Protein AF-A0A7J8L6Q5-F1 (afdb_monomer_lite)

Organism: NCBI:txid34289

Radius of gyration: 18.64 Å; chains: 1; bounding box: 46×45×39 Å

Structure (mmCIF, N/CA/C/O backbone):
data_AF-A0A7J8L6Q5-F1
#
_entry.id   AF-A0A7J8L6Q5-F1
#
loop_
_atom_site.group_PDB
_atom_site.id
_atom_site.type_symbol
_atom_site.label_atom_id
_atom_site.label_alt_id
_atom_site.label_comp_id
_atom_site.label_asym_id
_atom_site.label_entity_id
_atom_site.label_seq_id
_atom_site.pdbx_PDB_ins_code
_atom_site.Cartn_x
_atom_site.Cartn_y
_atom_site.Cartn_z
_atom_site.occupancy
_atom_site.B_iso_or_equiv
_atom_site.auth_seq_id
_atom_site.auth_comp_id
_atom_site.auth_asym_id
_atom_site.auth_atom_id
_atom_site.pdbx_PDB_model_num
ATOM 1 N N . VAL A 1 1 ? 23.810 24.361 9.329 1.00 61.94 1 VAL A N 1
ATOM 2 C CA . VAL A 1 1 ? 23.221 24.031 8.005 1.00 61.94 1 VAL A CA 1
ATOM 3 C C . VAL A 1 1 ? 22.672 22.603 7.959 1.00 61.94 1 VAL A C 1
ATOM 5 O O . VAL A 1 1 ? 21.493 22.445 7.685 1.00 61.94 1 VAL A O 1
ATOM 8 N N . VAL A 1 2 ? 23.452 21.575 8.317 1.00 71.19 2 VAL A N 1
ATOM 9 C CA . VAL A 1 2 ? 23.027 20.155 8.248 1.00 71.19 2 VAL A CA 1
ATOM 10 C C . VAL A 1 2 ? 21.833 19.806 9.160 1.00 71.19 2 VAL A C 1
ATOM 12 O O . VAL A 1 2 ? 20.909 19.128 8.726 1.00 71.19 2 VAL A O 1
ATOM 15 N N . LEU A 1 3 ? 21.796 20.329 10.391 1.00 69.06 3 LEU A N 1
ATOM 16 C CA . LEU A 1 3 ? 20.717 20.059 11.359 1.00 69.06 3 LEU A CA 1
ATOM 17 C C . LEU A 1 3 ? 19.353 20.630 10.938 1.00 69.06 3 LEU A C 1
ATOM 19 O O . LEU A 1 3 ? 18.325 19.987 11.127 1.00 69.06 3 LEU A O 1
ATOM 23 N N . ALA A 1 4 ? 19.344 21.818 10.329 1.00 70.38 4 ALA A N 1
ATOM 24 C CA . ALA A 1 4 ? 18.115 22.443 9.840 1.00 70.38 4 ALA A CA 1
ATOM 25 C C . ALA A 1 4 ? 17.538 21.674 8.643 1.00 70.38 4 ALA A C 1
ATOM 27 O O . ALA A 1 4 ? 16.329 21.467 8.568 1.00 70.38 4 ALA A O 1
ATOM 28 N N . ALA A 1 5 ? 18.409 21.188 7.750 1.00 72.06 5 ALA A N 1
ATOM 29 C CA . ALA A 1 5 ? 18.010 20.334 6.638 1.00 72.06 5 ALA A CA 1
ATOM 30 C C . ALA A 1 5 ? 17.471 18.979 7.125 1.00 72.06 5 ALA A C 1
ATOM 32 O O . ALA A 1 5 ? 16.465 18.515 6.603 1.00 72.06 5 ALA A O 1
ATOM 33 N N . GLN A 1 6 ? 18.074 18.374 8.155 1.00 73.69 6 GLN A N 1
ATOM 34 C CA . GLN A 1 6 ? 17.578 17.123 8.745 1.00 73.69 6 GLN A CA 1
ATOM 35 C C . GLN A 1 6 ? 16.196 17.272 9.378 1.00 73.69 6 GLN A C 1
ATOM 37 O O . GLN A 1 6 ? 15.326 16.447 9.119 1.00 73.69 6 GLN A O 1
ATOM 42 N N . LEU A 1 7 ? 15.962 18.343 10.139 1.00 73.75 7 LEU A N 1
ATOM 43 C CA . LEU A 1 7 ? 14.642 18.635 10.700 1.00 73.75 7 LEU A CA 1
ATOM 44 C C . LEU A 1 7 ? 13.600 18.861 9.602 1.00 73.75 7 LEU A C 1
ATOM 46 O O . LEU A 1 7 ? 12.526 18.276 9.671 1.00 73.75 7 LEU A O 1
ATOM 50 N N . PHE A 1 8 ? 13.911 19.630 8.556 1.00 76.31 8 PHE A N 1
ATOM 51 C CA . PHE A 1 8 ? 12.971 19.850 7.450 1.00 76.31 8 PHE A CA 1
ATOM 52 C C . PHE A 1 8 ? 12.681 18.575 6.650 1.00 76.31 8 PHE A C 1
ATOM 54 O O . PHE A 1 8 ? 11.522 18.302 6.342 1.00 76.31 8 PHE A O 1
ATOM 61 N N . CYS A 1 9 ? 13.706 17.772 6.353 1.00 75.25 9 CYS A N 1
ATOM 62 C CA . CYS A 1 9 ? 13.544 16.526 5.605 1.00 75.25 9 CYS A CA 1
ATOM 63 C C . CYS A 1 9 ? 12.746 15.491 6.417 1.00 75.25 9 CYS A C 1
ATOM 65 O O . CYS A 1 9 ? 11.840 14.854 5.886 1.00 75.25 9 CYS A O 1
ATOM 67 N N . TRP A 1 10 ? 13.003 15.391 7.727 1.00 74.69 10 TRP A N 1
ATOM 68 C CA . TRP A 1 10 ? 12.265 14.502 8.626 1.00 74.69 10 TRP A CA 1
ATOM 69 C C . TRP A 1 10 ? 10.815 14.956 8.842 1.00 74.69 10 TRP A C 1
ATOM 71 O O . TRP A 1 10 ? 9.898 14.140 8.790 1.00 74.69 10 TRP A O 1
ATOM 81 N N . THR A 1 11 ? 10.583 16.265 8.995 1.00 73.00 11 THR A N 1
ATOM 82 C CA . THR A 1 11 ? 9.228 16.827 9.133 1.00 73.00 11 THR A CA 1
ATOM 83 C C . THR A 1 11 ? 8.431 16.647 7.839 1.00 73.00 11 THR A C 1
ATOM 85 O O . THR A 1 11 ? 7.257 16.292 7.883 1.00 73.00 11 THR A O 1
ATOM 88 N N . GLY A 1 12 ? 9.075 16.801 6.677 1.00 71.06 12 GLY A N 1
ATOM 89 C CA . GLY A 1 12 ? 8.484 16.495 5.374 1.00 71.06 12 GLY A CA 1
ATOM 90 C C . GLY A 1 12 ? 8.158 15.009 5.199 1.00 71.06 12 GLY A C 1
ATOM 91 O O . GLY A 1 12 ? 7.084 14.686 4.697 1.00 71.06 12 GLY A O 1
ATOM 92 N N . GLN A 1 13 ? 9.016 14.102 5.681 1.00 64.50 13 GLN A N 1
ATOM 93 C CA . GLN A 1 13 ? 8.728 12.662 5.716 1.00 64.50 13 GLN A CA 1
ATOM 94 C C . GLN A 1 13 ? 7.519 12.344 6.600 1.00 64.50 13 GLN A C 1
ATOM 96 O O . GLN A 1 13 ? 6.651 11.579 6.187 1.00 64.50 13 GLN A O 1
ATOM 101 N N . PHE A 1 14 ? 7.425 12.958 7.782 1.00 65.56 14 PHE A N 1
ATOM 102 C CA . PHE A 1 14 ? 6.330 12.725 8.726 1.00 65.56 14 PHE A CA 1
ATOM 103 C C . PHE A 1 14 ? 4.998 13.310 8.239 1.00 65.56 14 PHE A C 1
ATOM 105 O O . PHE A 1 14 ? 3.956 12.674 8.373 1.00 65.56 14 PHE A O 1
ATOM 112 N N . ILE A 1 15 ? 5.028 14.503 7.636 1.00 68.94 15 ILE A N 1
ATOM 113 C CA . ILE A 1 15 ? 3.848 15.147 7.045 1.00 68.94 15 ILE A CA 1
ATOM 114 C C . ILE A 1 15 ? 3.412 14.397 5.785 1.00 68.94 15 ILE A C 1
ATOM 116 O O . ILE A 1 15 ? 2.222 14.157 5.611 1.00 68.94 15 ILE A O 1
ATOM 120 N N . GLY A 1 16 ? 4.355 13.973 4.941 1.00 62.72 16 GLY A N 1
ATOM 121 C CA . GLY A 1 16 ? 4.075 13.158 3.761 1.00 62.72 16 GLY A CA 1
ATOM 122 C C . GLY A 1 16 ? 3.399 11.836 4.123 1.00 62.72 16 GLY A C 1
ATOM 123 O O . GLY A 1 16 ? 2.356 11.523 3.561 1.00 62.72 16 GLY A O 1
ATOM 124 N N . HIS A 1 17 ? 3.917 11.106 5.115 1.00 60.06 17 HIS A N 1
ATOM 125 C CA . HIS A 1 17 ? 3.295 9.864 5.590 1.00 60.06 17 HIS A CA 1
ATOM 126 C C . HIS A 1 17 ? 1.954 10.116 6.300 1.00 60.06 17 HIS A C 1
ATOM 128 O O . HIS A 1 17 ? 0.949 9.479 5.996 1.00 60.06 17 HIS A O 1
ATOM 134 N N . GLY A 1 18 ? 1.907 11.088 7.216 1.00 55.81 18 GLY A N 1
ATOM 135 C CA . GLY A 1 18 ? 0.737 11.344 8.059 1.00 55.81 18 GLY A CA 1
ATOM 136 C C . GLY A 1 18 ? -0.453 11.975 7.329 1.00 55.81 18 GLY A C 1
ATOM 137 O O . GLY A 1 18 ? -1.600 11.740 7.706 1.00 55.81 18 GLY A O 1
ATOM 138 N N . VAL A 1 19 ? -0.215 12.766 6.277 1.00 61.50 19 VAL A N 1
ATOM 139 C CA . VAL A 1 19 ? -1.286 13.395 5.483 1.00 61.50 19 VAL A CA 1
ATOM 140 C C . VAL A 1 19 ? -1.845 12.437 4.431 1.00 61.50 19 VAL A C 1
ATOM 142 O O . VAL A 1 19 ? -3.047 12.486 4.158 1.00 61.50 19 VAL A O 1
ATOM 145 N N . PHE A 1 20 ? -1.020 11.542 3.877 1.00 54.62 20 PHE A N 1
ATOM 146 C CA . PHE A 1 20 ? -1.475 10.552 2.894 1.00 54.62 20 PHE A CA 1
ATOM 147 C C . PHE A 1 20 ? -2.183 9.347 3.539 1.00 54.62 20 PHE A C 1
ATOM 149 O O . PHE A 1 20 ? -3.021 8.714 2.898 1.00 54.62 20 PHE A O 1
ATOM 156 N N . GLU A 1 21 ? -1.957 9.083 4.830 1.00 48.16 21 GLU A N 1
ATOM 157 C CA . GLU A 1 21 ? -2.604 7.996 5.575 1.00 48.16 21 GLU A CA 1
ATOM 158 C C . GLU A 1 21 ? -3.684 8.497 6.548 1.00 48.16 21 GLU A C 1
ATOM 160 O O . GLU A 1 21 ? -3.670 8.243 7.750 1.00 48.16 21 GLU A O 1
ATOM 165 N N . LYS A 1 22 ? -4.731 9.144 6.026 1.00 57.97 22 LYS A N 1
ATOM 166 C CA . LYS A 1 22 ? -5.973 9.422 6.783 1.00 57.97 22 LYS A CA 1
ATOM 167 C C . LYS A 1 22 ? -6.853 8.172 7.027 1.00 57.97 22 LYS A C 1
ATOM 169 O O . LYS A 1 22 ? -8.078 8.276 7.126 1.00 57.97 22 LYS A O 1
ATOM 174 N N . ARG A 1 23 ? -6.268 6.973 7.144 1.00 54.47 23 ARG A N 1
ATOM 175 C CA . ARG A 1 23 ? -6.958 5.760 7.621 1.00 54.47 23 ARG A CA 1
ATOM 176 C C . ARG A 1 23 ? -6.105 5.024 8.646 1.00 54.47 23 ARG A C 1
ATOM 178 O O . ARG A 1 23 ? -5.103 4.402 8.333 1.00 54.47 23 ARG A O 1
ATOM 185 N N . ALA A 1 24 ? -6.599 5.090 9.871 1.00 53.41 24 ALA A N 1
ATOM 186 C CA . ALA A 1 24 ? -6.099 4.407 11.045 1.00 53.41 24 ALA A CA 1
ATOM 187 C C . ALA A 1 24 ? -6.274 2.864 10.957 1.00 53.41 24 ALA A C 1
ATOM 189 O O . ALA A 1 24 ? -6.793 2.328 9.974 1.00 53.41 24 ALA A O 1
ATOM 190 N 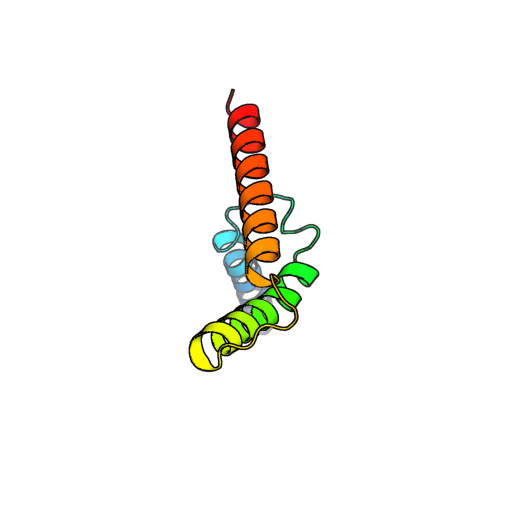N . PRO A 1 25 ? -5.893 2.149 12.019 1.00 48.31 25 PRO A N 1
ATOM 191 C CA . PRO A 1 25 ? -4.859 1.129 12.107 1.00 48.31 25 PRO A CA 1
ATOM 192 C C . PRO A 1 25 ? -5.413 -0.254 11.722 1.00 48.31 25 PRO A C 1
ATOM 194 O O . PRO A 1 25 ? -6.408 -0.713 12.277 1.00 48.31 25 PRO A O 1
ATOM 197 N N . ALA A 1 26 ? -4.789 -0.855 10.712 1.00 48.78 26 ALA A N 1
ATOM 198 C CA . ALA A 1 26 ? -4.934 -2.235 10.217 1.00 48.78 26 ALA A CA 1
ATOM 199 C C . ALA A 1 26 ? -4.064 -2.380 8.953 1.00 48.78 26 ALA A C 1
ATOM 201 O O . ALA A 1 26 ? -3.409 -3.394 8.744 1.00 48.78 26 ALA A O 1
ATOM 202 N N . LEU A 1 27 ? -3.995 -1.303 8.155 1.00 46.38 27 LEU A N 1
ATOM 203 C CA . LEU A 1 27 ? -3.018 -1.139 7.077 1.00 46.38 27 LEU A CA 1
ATOM 204 C C . LEU A 1 27 ? -1.604 -0.947 7.627 1.00 46.38 27 LEU A C 1
ATOM 206 O O . LEU A 1 27 ? -0.690 -1.526 7.070 1.00 46.38 27 LEU A O 1
ATOM 210 N N . LEU A 1 28 ? -1.423 -0.226 8.742 1.00 48.56 28 LEU A N 1
ATOM 211 C CA . LEU A 1 28 ? -0.101 -0.021 9.350 1.00 48.56 28 LEU A CA 1
ATOM 212 C C . LEU A 1 28 ? 0.493 -1.260 10.046 1.00 48.56 28 LEU A C 1
ATOM 214 O O . LEU A 1 28 ? 1.711 -1.356 10.139 1.00 48.56 28 LEU A O 1
ATOM 218 N N . ASP A 1 29 ? -0.327 -2.235 10.451 1.00 55.16 29 ASP A N 1
ATOM 219 C CA . ASP A 1 29 ? 0.156 -3.528 10.972 1.00 55.16 29 ASP A CA 1
ATOM 220 C C . ASP A 1 29 ? 0.710 -4.441 9.865 1.00 55.16 29 ASP A C 1
ATOM 222 O O . ASP A 1 29 ? 1.539 -5.309 10.117 1.00 55.16 29 ASP A O 1
ATOM 226 N N . ASN A 1 30 ? 0.278 -4.230 8.618 1.00 54.16 30 ASN A N 1
ATOM 227 C CA . ASN A 1 30 ? 0.705 -4.985 7.438 1.00 54.16 30 ASN A CA 1
ATOM 228 C C . ASN A 1 30 ? 1.152 -4.050 6.302 1.00 54.16 30 ASN A C 1
ATOM 230 O O . ASN A 1 30 ? 1.013 -4.389 5.128 1.00 54.16 30 ASN A O 1
ATOM 234 N N . LEU A 1 31 ? 1.687 -2.864 6.620 1.00 62.59 31 LEU A N 1
ATOM 235 C CA . LEU A 1 31 ? 1.955 -1.831 5.608 1.00 62.59 31 LEU A CA 1
ATOM 236 C C . LEU A 1 31 ? 3.049 -2.272 4.659 1.00 62.59 31 LEU A C 1
ATOM 238 O O . LEU A 1 31 ? 2.939 -2.102 3.454 1.00 62.59 31 LEU A O 1
ATOM 242 N N . VAL A 1 32 ? 4.084 -2.894 5.216 1.00 62.34 32 VAL A N 1
ATOM 243 C CA . VAL A 1 32 ? 5.173 -3.490 4.448 1.00 62.34 32 VAL A CA 1
ATOM 244 C C . VAL A 1 32 ? 4.611 -4.541 3.495 1.00 62.34 32 VAL A C 1
ATOM 246 O O . VAL A 1 32 ? 4.948 -4.543 2.318 1.00 62.34 32 VAL A O 1
ATOM 249 N N . GLN A 1 33 ? 3.686 -5.381 3.965 1.00 65.94 33 GLN 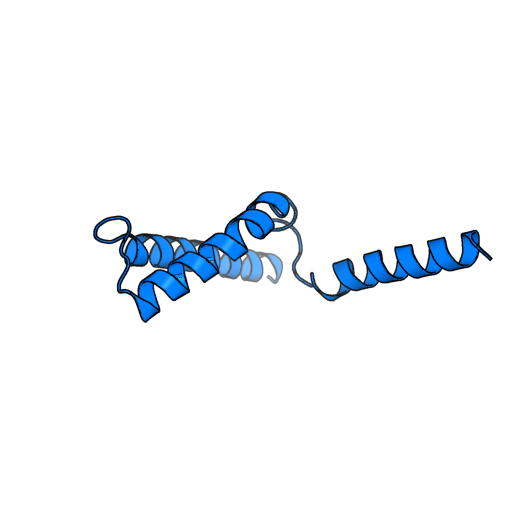A N 1
ATOM 250 C CA . GLN A 1 33 ? 3.033 -6.375 3.123 1.00 65.94 33 GLN A CA 1
ATOM 251 C C . GLN A 1 33 ? 2.183 -5.715 2.032 1.00 65.94 33 GLN A C 1
ATOM 253 O O . GLN A 1 33 ? 2.317 -6.082 0.873 1.00 65.94 33 GLN A O 1
ATOM 258 N N . ALA A 1 34 ? 1.345 -4.732 2.360 1.00 70.88 34 ALA A N 1
ATOM 259 C CA . ALA A 1 34 ? 0.507 -4.029 1.390 1.00 70.88 34 ALA A CA 1
ATOM 260 C C . ALA A 1 34 ? 1.342 -3.255 0.358 1.00 70.88 34 ALA A C 1
ATOM 262 O O . ALA A 1 34 ? 1.024 -3.275 -0.827 1.00 70.88 34 ALA A O 1
ATOM 263 N N . PHE A 1 35 ? 2.434 -2.627 0.791 1.00 70.00 35 PHE A N 1
ATOM 264 C CA . PHE A 1 35 ? 3.338 -1.861 -0.060 1.00 70.00 35 PHE A CA 1
ATOM 265 C C . PHE A 1 35 ? 4.150 -2.763 -0.987 1.00 70.00 35 PHE A C 1
ATOM 267 O O . PHE A 1 35 ? 4.345 -2.422 -2.148 1.00 70.00 35 PHE A O 1
ATOM 274 N N . LEU A 1 36 ? 4.570 -3.939 -0.511 1.00 76.44 36 LEU A N 1
ATOM 275 C CA . LEU A 1 36 ? 5.185 -4.953 -1.362 1.00 76.44 36 LEU A CA 1
ATOM 276 C C . LEU A 1 36 ? 4.166 -5.555 -2.332 1.00 76.44 36 LEU A C 1
ATOM 278 O O . LEU A 1 36 ? 4.495 -5.731 -3.497 1.00 76.44 36 LEU A O 1
ATOM 282 N N . MET A 1 37 ? 2.936 -5.839 -1.887 1.00 78.62 37 MET A N 1
ATOM 283 C CA . MET A 1 37 ? 1.918 -6.508 -2.706 1.00 78.62 37 MET A CA 1
ATOM 284 C C . MET A 1 37 ? 1.249 -5.583 -3.732 1.00 78.62 37 MET A C 1
ATOM 286 O O . MET A 1 37 ? 0.803 -6.066 -4.768 1.00 78.62 37 MET A O 1
ATOM 290 N N . ALA A 1 38 ? 1.166 -4.275 -3.476 1.00 79.44 38 ALA A N 1
ATOM 291 C CA . ALA A 1 38 ? 0.485 -3.322 -4.356 1.00 79.44 38 ALA A CA 1
ATOM 292 C C . ALA A 1 38 ? 1.100 -3.242 -5.771 1.00 79.44 38 ALA A C 1
ATOM 294 O O . ALA A 1 38 ? 0.341 -3.348 -6.737 1.00 79.44 38 ALA A O 1
ATOM 295 N N . PRO A 1 39 ? 2.436 -3.154 -5.946 1.00 80.31 39 PRO A N 1
ATOM 296 C CA . PRO A 1 39 ? 3.068 -3.257 -7.259 1.00 80.31 39 PRO A CA 1
ATOM 297 C C . PRO A 1 39 ? 2.742 -4.568 -7.983 1.00 80.31 39 PRO A C 1
ATOM 299 O O . PRO A 1 39 ? 2.448 -4.546 -9.176 1.00 80.31 39 PRO A O 1
ATOM 302 N N . PHE A 1 40 ? 2.739 -5.705 -7.274 1.00 82.25 40 PHE A N 1
ATOM 303 C CA . PHE A 1 40 ? 2.370 -6.997 -7.866 1.00 82.25 40 PHE A CA 1
ATOM 304 C C . PHE 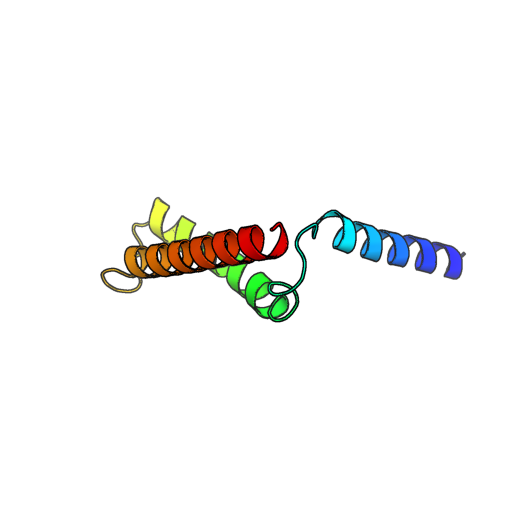A 1 40 ? 0.899 -7.042 -8.270 1.00 82.25 40 PHE A C 1
ATOM 306 O O . PHE A 1 40 ? 0.573 -7.615 -9.303 1.00 82.25 40 PHE A O 1
ATOM 313 N N . PHE A 1 41 ? 0.015 -6.427 -7.487 1.00 82.00 41 PHE A N 1
ATOM 314 C CA . PHE A 1 41 ? -1.408 -6.367 -7.793 1.00 82.00 41 PHE A CA 1
ATOM 315 C C . PHE A 1 41 ? -1.668 -5.597 -9.091 1.00 82.00 41 PHE A C 1
ATOM 317 O O . PHE A 1 41 ? -2.328 -6.119 -9.984 1.00 82.00 41 PHE A O 1
ATOM 324 N N . VAL A 1 42 ? -1.074 -4.407 -9.232 1.00 83.75 42 VAL A N 1
ATOM 325 C CA . VAL A 1 42 ? -1.175 -3.594 -10.456 1.00 83.75 42 VAL A CA 1
ATOM 326 C C . VAL A 1 42 ? -0.557 -4.324 -11.647 1.00 83.75 42 VAL A C 1
ATOM 328 O O . VAL A 1 42 ? -1.139 -4.350 -12.727 1.00 83.75 42 VAL A O 1
ATOM 331 N N . LEU A 1 43 ? 0.600 -4.966 -11.460 1.00 86.31 43 LEU A N 1
ATOM 332 C CA . LEU A 1 43 ? 1.242 -5.753 -12.511 1.00 86.31 43 LEU A CA 1
ATOM 333 C C . LEU A 1 43 ? 0.333 -6.893 -12.991 1.00 86.31 43 LEU A C 1
ATOM 335 O O . LEU A 1 43 ? 0.143 -7.051 -14.195 1.00 86.31 43 LEU A O 1
ATOM 339 N N . LEU A 1 44 ? -0.247 -7.663 -12.065 1.00 84.56 44 LEU A N 1
ATOM 340 C CA . LEU A 1 44 ? -1.164 -8.758 -12.382 1.00 84.56 44 LEU A CA 1
ATOM 341 C C . LEU A 1 44 ? -2.450 -8.256 -13.047 1.00 84.56 44 LEU A C 1
ATOM 343 O O . LEU A 1 44 ? -2.917 -8.892 -13.984 1.00 84.56 44 LEU A O 1
ATOM 347 N N . GLU A 1 45 ? -2.991 -7.114 -12.624 1.00 83.56 45 GLU A N 1
ATOM 348 C CA . GLU A 1 45 ? -4.170 -6.493 -13.240 1.00 83.56 45 GLU A CA 1
ATOM 349 C C . GLU A 1 45 ? -3.891 -6.027 -14.677 1.00 83.56 45 GLU A C 1
ATOM 351 O O . GLU A 1 45 ? -4.712 -6.244 -15.570 1.00 83.56 45 GLU A O 1
ATOM 356 N N . VAL A 1 46 ? -2.712 -5.453 -14.932 1.00 86.50 46 VAL A N 1
ATOM 357 C CA . VAL A 1 46 ? -2.275 -5.047 -16.276 1.00 86.50 46 VAL A CA 1
ATOM 358 C C . VAL A 1 46 ? -2.029 -6.267 -17.164 1.00 86.50 46 VAL A C 1
ATOM 360 O O . VAL A 1 46 ? -2.489 -6.293 -18.304 1.00 86.50 46 VAL A O 1
ATOM 363 N N . LEU A 1 47 ? -1.359 -7.303 -16.652 1.00 86.38 47 LEU A N 1
ATOM 364 C CA . LEU A 1 47 ? -1.175 -8.574 -17.362 1.00 86.38 47 LEU A CA 1
ATOM 365 C C . LEU A 1 47 ? -2.517 -9.244 -17.673 1.00 86.38 47 LEU A C 1
ATOM 367 O O . LEU A 1 47 ? -2.718 -9.740 -18.780 1.00 86.38 47 LEU A O 1
ATOM 371 N N . GLN A 1 48 ? -3.457 -9.224 -16.734 1.00 83.69 48 GLN A N 1
ATOM 372 C CA . GLN A 1 48 ? -4.786 -9.775 -16.954 1.00 83.69 48 GLN A CA 1
ATOM 373 C C . GLN A 1 48 ? -5.583 -8.948 -17.973 1.00 83.69 48 GLN A C 1
ATOM 375 O O . GLN A 1 48 ? -6.211 -9.520 -18.859 1.00 83.69 48 GLN A O 1
ATOM 380 N N . SER A 1 49 ? -5.512 -7.617 -17.911 1.00 81.88 49 SER A N 1
ATOM 381 C CA . SER A 1 49 ? -6.260 -6.724 -18.808 1.00 81.88 49 SER A CA 1
ATOM 382 C C . SER A 1 49 ? -5.702 -6.682 -20.233 1.00 81.88 49 SER A C 1
ATOM 384 O O . SER A 1 49 ? -6.472 -6.586 -21.184 1.00 81.88 49 SER A O 1
ATOM 386 N N . LEU A 1 50 ? -4.376 -6.745 -20.395 1.00 85.81 50 LEU A N 1
ATOM 387 C CA . LEU A 1 50 ? -3.716 -6.632 -21.702 1.00 85.81 50 LEU A CA 1
ATOM 388 C C . LEU A 1 50 ? -3.417 -7.988 -22.350 1.00 85.81 50 LEU A C 1
ATOM 390 O O . LEU A 1 50 ? -3.493 -8.103 -23.569 1.00 85.81 50 LEU A O 1
ATOM 394 N N . PHE A 1 51 ? -3.078 -9.007 -21.556 1.00 83.19 51 PHE A N 1
ATOM 395 C CA . PHE A 1 51 ? -2.675 -10.328 -22.056 1.00 83.19 51 PHE A CA 1
ATOM 396 C C . PHE A 1 51 ? -3.676 -11.438 -21.715 1.00 83.19 51 PHE A C 1
ATOM 398 O O . PHE A 1 51 ? -3.461 -12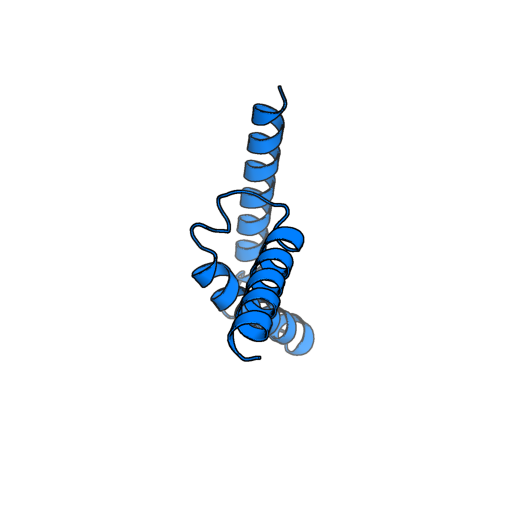.582 -22.109 1.00 83.19 51 PHE A O 1
ATOM 405 N N . GLY A 1 52 ? -4.753 -11.138 -20.977 1.00 81.88 52 GLY A N 1
ATOM 406 C CA . GLY A 1 52 ? -5.689 -12.164 -20.509 1.00 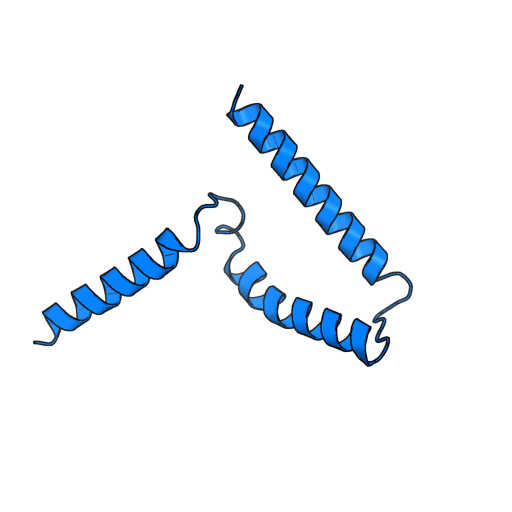81.88 52 GLY A CA 1
ATOM 407 C C . GLY A 1 52 ? -5.045 -13.150 -19.532 1.00 81.88 52 GLY A C 1
ATOM 408 O O . GLY A 1 52 ? -5.510 -14.280 -19.407 1.00 81.88 52 GLY A O 1
ATOM 409 N N . TYR A 1 53 ? -3.946 -12.757 -18.881 1.00 77.50 53 TYR A N 1
ATOM 410 C CA . TYR A 1 53 ? -3.191 -13.631 -17.992 1.00 77.50 53 TYR A CA 1
ATOM 411 C C . TYR A 1 53 ? -4.030 -14.019 -16.772 1.00 77.50 53 TYR A C 1
ATOM 413 O O . TYR A 1 53 ? -4.331 -13.189 -15.915 1.00 77.50 53 TYR A O 1
ATOM 421 N N . GLU A 1 54 ? -4.383 -15.299 -16.686 1.00 81.12 54 GLU A N 1
ATOM 422 C CA . GLU A 1 54 ? -5.093 -15.882 -15.557 1.00 81.12 54 GLU A CA 1
ATOM 423 C C . GLU A 1 54 ? -4.184 -16.938 -14.904 1.00 81.12 54 GLU A C 1
ATOM 425 O O . GLU A 1 54 ? -4.013 -18.022 -15.463 1.00 81.12 54 GLU A O 1
ATOM 430 N N . PRO A 1 55 ? -3.571 -16.643 -13.735 1.00 76.50 55 PRO A N 1
ATOM 431 C CA . PRO A 1 55 ? -2.606 -17.540 -13.088 1.00 76.50 55 PRO A CA 1
ATOM 432 C C . PRO A 1 55 ? -3.168 -18.940 -12.820 1.00 76.50 55 PRO A C 1
ATOM 434 O O . PRO A 1 55 ? -2.437 -19.927 -12.814 1.00 76.50 55 PRO A O 1
ATOM 437 N N . TYR A 1 56 ? -4.470 -19.009 -12.548 1.00 78.38 56 TYR A N 1
ATOM 438 C CA . TYR A 1 56 ? -5.247 -20.231 -12.408 1.00 78.38 56 TYR A CA 1
ATOM 439 C C . TYR A 1 56 ? -6.735 -19.909 -12.596 1.00 78.38 56 TYR A C 1
ATOM 441 O O . TYR A 1 56 ? -7.155 -18.796 -12.252 1.00 78.38 56 TYR A O 1
ATOM 449 N N . PRO A 1 57 ? -7.543 -20.870 -13.085 1.00 80.69 57 PRO A N 1
ATOM 450 C CA . PRO A 1 57 ? -8.955 -20.648 -13.369 1.00 80.69 57 PRO A CA 1
ATOM 451 C C . PRO A 1 57 ? -9.697 -20.098 -12.144 1.00 80.69 57 PRO A C 1
ATOM 453 O O . PRO A 1 57 ? -9.701 -20.708 -11.071 1.00 80.69 57 PRO A O 1
ATOM 456 N N . GLY A 1 58 ? -10.305 -18.920 -12.294 1.00 82.56 58 GLY A N 1
ATOM 457 C CA . GLY A 1 58 ? -11.072 -18.255 -11.236 1.00 82.56 58 GLY A CA 1
ATOM 458 C C . GLY A 1 58 ? -10.254 -17.422 -10.238 1.00 82.56 58 GLY A C 1
ATOM 459 O O . GLY A 1 58 ? -10.806 -16.993 -9.220 1.00 82.56 58 GLY A O 1
ATOM 460 N N . PHE A 1 59 ? -8.969 -17.149 -10.501 1.00 83.75 59 PHE A N 1
ATOM 461 C CA . PHE A 1 59 ? -8.126 -16.272 -9.670 1.00 83.75 59 PHE A CA 1
ATOM 462 C C . PHE A 1 59 ? -8.777 -14.909 -9.410 1.00 83.75 59 PHE A C 1
ATOM 464 O O . PHE A 1 59 ? -8.968 -14.512 -8.258 1.00 83.75 59 PHE A O 1
ATOM 471 N N . HIS A 1 60 ? -9.187 -14.226 -10.477 1.00 80.31 60 HIS A N 1
ATOM 472 C CA . HIS A 1 60 ? -9.746 -12.880 -10.404 1.00 80.31 60 HIS A CA 1
ATOM 473 C C . HIS A 1 60 ? -11.040 -12.826 -9.579 1.00 80.31 60 HIS A C 1
ATOM 475 O O . HIS A 1 60 ? -11.222 -11.943 -8.739 1.00 80.31 60 HIS A O 1
ATOM 481 N N . ALA A 1 61 ? -11.917 -13.822 -9.745 1.00 86.12 61 ALA A N 1
ATOM 482 C CA . ALA A 1 61 ? -13.153 -13.928 -8.973 1.00 86.12 61 ALA A CA 1
ATOM 483 C C . ALA A 1 61 ? -12.879 -14.108 -7.470 1.00 86.12 61 ALA A C 1
ATOM 485 O O . ALA A 1 61 ? -13.513 -13.457 -6.641 1.00 86.12 61 ALA A O 1
ATOM 486 N N . ARG A 1 62 ? -11.893 -14.942 -7.105 1.00 85.50 62 ARG A N 1
ATOM 487 C CA . ARG A 1 62 ? -11.495 -15.150 -5.701 1.00 85.50 62 ARG A CA 1
ATOM 488 C C . ARG A 1 62 ? -10.874 -13.901 -5.083 1.00 85.50 62 ARG A C 1
ATOM 490 O O . ARG A 1 62 ? -11.161 -13.596 -3.925 1.00 85.50 62 ARG A O 1
ATOM 497 N N . VAL A 1 63 ? -10.035 -13.190 -5.835 1.00 83.62 63 VAL A N 1
ATOM 498 C CA . VAL A 1 63 ? -9.430 -11.923 -5.400 1.00 83.62 63 VAL A CA 1
ATOM 499 C C . VAL A 1 63 ? -10.517 -10.881 -5.145 1.00 83.62 63 VAL A C 1
ATOM 501 O O . VAL A 1 63 ? -10.566 -10.303 -4.060 1.00 83.62 63 VAL A O 1
ATOM 504 N N . LYS A 1 64 ? -11.448 -10.709 -6.088 1.00 84.00 64 LYS A N 1
ATOM 505 C CA . LYS A 1 64 ? -12.564 -9.769 -5.953 1.00 84.00 64 LYS A CA 1
ATOM 506 C C . LYS A 1 64 ? -13.461 -10.099 -4.756 1.00 84.00 64 LYS A C 1
ATOM 508 O O . LYS A 1 64 ? -13.771 -9.209 -3.970 1.00 84.00 64 LYS A O 1
ATOM 513 N N . ALA A 1 65 ? -13.790 -11.377 -4.556 1.00 88.44 65 ALA A N 1
ATOM 514 C CA . ALA A 1 65 ? -14.585 -11.825 -3.412 1.00 88.44 65 ALA A CA 1
ATOM 515 C C . ALA A 1 65 ? -13.910 -11.517 -2.061 1.00 88.44 65 ALA A C 1
ATOM 517 O O . ALA A 1 65 ? -14.575 -11.072 -1.126 1.00 88.44 65 ALA A O 1
ATOM 518 N N . LYS A 1 66 ? -12.586 -11.708 -1.955 1.00 84.94 66 LYS A N 1
ATOM 519 C CA . LYS A 1 66 ? -11.816 -11.342 -0.753 1.00 84.94 66 LYS A CA 1
ATOM 520 C C . LYS A 1 66 ? -11.837 -9.832 -0.501 1.00 84.94 66 LYS A C 1
ATOM 522 O O . LYS A 1 66 ? -12.080 -9.418 0.626 1.00 84.94 66 LYS A O 1
ATOM 527 N N . ILE A 1 67 ? -11.628 -9.019 -1.539 1.00 81.44 67 ILE A N 1
ATOM 528 C CA . ILE A 1 67 ? -11.653 -7.551 -1.430 1.00 81.44 67 ILE A CA 1
ATOM 529 C C . ILE A 1 67 ? -13.033 -7.062 -0.972 1.00 81.44 67 ILE A C 1
ATOM 531 O O . ILE A 1 67 ? -13.128 -6.229 -0.073 1.00 81.44 67 ILE A O 1
ATOM 535 N N . GLU A 1 68 ? -14.112 -7.584 -1.555 1.00 86.19 68 GLU A N 1
ATOM 536 C CA . GLU A 1 68 ? -15.478 -7.209 -1.174 1.00 86.19 68 GLU A CA 1
ATOM 537 C C . GLU A 1 68 ? -15.804 -7.583 0.279 1.00 86.19 68 GLU A C 1
ATOM 539 O O . GLU A 1 68 ? -16.413 -6.778 0.991 1.00 86.19 68 GLU A O 1
ATOM 544 N N . ALA A 1 69 ? -15.367 -8.761 0.740 1.00 87.00 69 ALA A N 1
ATOM 545 C CA . ALA A 1 69 ? -15.528 -9.189 2.128 1.00 87.00 69 ALA A CA 1
ATOM 546 C C . ALA A 1 69 ? -14.816 -8.237 3.106 1.00 87.00 69 ALA A C 1
ATOM 548 O O . ALA A 1 69 ? -15.443 -7.739 4.042 1.00 87.00 69 ALA A O 1
ATOM 549 N N . GLU A 1 70 ? -13.554 -7.898 2.833 1.00 81.38 70 GLU A N 1
ATOM 550 C CA . GLU A 1 70 ? -12.755 -6.951 3.629 1.00 81.38 70 GLU A CA 1
ATOM 551 C C . GLU A 1 70 ? -13.383 -5.545 3.661 1.00 81.38 70 GLU A C 1
ATOM 553 O O . GLU A 1 70 ? -13.483 -4.906 4.711 1.00 81.38 70 GLU A O 1
ATOM 558 N N . ILE A 1 71 ? -13.881 -5.053 2.518 1.00 82.19 71 ILE A N 1
ATOM 559 C CA . ILE A 1 71 ? -14.576 -3.757 2.446 1.00 82.19 71 ILE A CA 1
ATOM 560 C C . ILE A 1 71 ? -15.851 -3.777 3.292 1.00 82.19 71 ILE A C 1
ATOM 562 O O . ILE A 1 71 ? -16.163 -2.779 3.953 1.00 82.19 71 ILE A O 1
ATOM 566 N N . LYS A 1 72 ? -16.606 -4.881 3.263 1.00 86.62 72 LYS A N 1
ATOM 567 C CA . LYS A 1 72 ? -17.830 -5.037 4.051 1.00 86.62 72 LYS A CA 1
ATOM 568 C C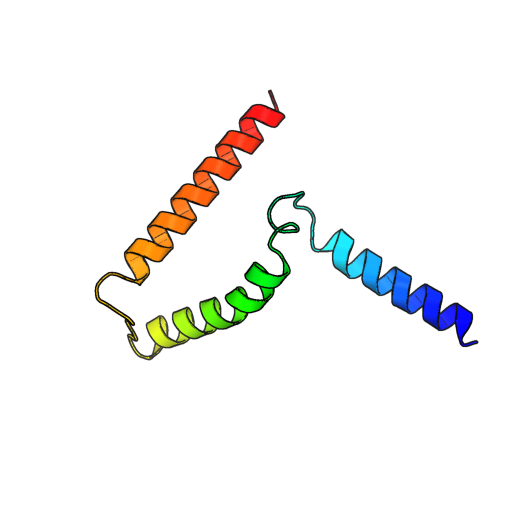 . LYS A 1 72 ? -17.517 -5.031 5.545 1.00 86.62 72 LYS A C 1
ATOM 570 O O . LYS A 1 72 ? -18.115 -4.235 6.263 1.00 86.62 72 LYS A O 1
ATOM 575 N N . GLU A 1 73 ? -16.541 -5.820 5.991 1.00 84.44 73 GLU A N 1
ATOM 576 C CA . GLU A 1 73 ? -16.097 -5.827 7.390 1.00 84.44 73 GLU A CA 1
ATOM 577 C C . GLU A 1 73 ? -15.614 -4.450 7.854 1.00 84.44 73 GLU A C 1
ATOM 579 O O . GLU A 1 73 ? -15.943 -4.009 8.958 1.00 84.44 73 GLU A O 1
ATOM 584 N N . TRP A 1 74 ? -14.870 -3.732 7.007 1.00 78.12 74 TRP A N 1
ATOM 585 C CA . TRP A 1 74 ? -14.419 -2.378 7.318 1.00 78.12 74 TRP A CA 1
ATOM 586 C C . TRP A 1 74 ? -15.587 -1.395 7.471 1.00 78.12 74 TRP A C 1
ATOM 588 O O . TRP A 1 74 ? -15.587 -0.581 8.399 1.00 78.12 74 TRP A O 1
ATOM 598 N N . LYS A 1 75 ? -16.598 -1.466 6.592 1.00 79.31 75 LYS A N 1
ATOM 599 C CA . LYS A 1 75 ? -17.812 -0.635 6.689 1.00 79.31 75 LYS A CA 1
ATOM 600 C C . LYS A 1 75 ? -18.592 -0.927 7.974 1.00 79.31 75 LYS A C 1
ATOM 602 O O . LYS A 1 75 ? -18.971 0.021 8.661 1.00 79.31 75 LYS A O 1
ATOM 607 N N . ASP A 1 76 ? -18.760 -2.201 8.319 1.00 83.88 76 ASP A N 1
ATOM 608 C CA . ASP A 1 76 ? -19.452 -2.653 9.534 1.00 83.88 76 ASP A CA 1
ATOM 609 C C . ASP A 1 76 ? -18.731 -2.170 10.805 1.00 83.88 76 ASP A C 1
ATOM 611 O O . ASP A 1 76 ? -19.328 -1.538 11.681 1.00 83.88 76 ASP A O 1
ATOM 615 N N . LYS A 1 77 ? -17.403 -2.361 10.871 1.00 77.81 77 LYS A N 1
ATOM 616 C CA . LYS A 1 77 ? -16.562 -1.851 11.971 1.00 77.81 77 LYS A CA 1
ATOM 617 C C . LYS A 1 77 ? -16.636 -0.328 12.092 1.00 77.81 77 LYS A C 1
ATOM 619 O O . LYS A 1 77 ? -16.636 0.196 13.205 1.00 77.81 77 LYS A O 1
ATOM 624 N N . LYS A 1 78 ? -16.710 0.394 10.970 1.00 74.56 78 LYS A N 1
ATOM 625 C CA . LYS A 1 78 ? -16.828 1.858 10.967 1.00 74.56 78 LYS A CA 1
ATOM 626 C C . LYS A 1 78 ? -18.196 2.330 11.471 1.00 74.56 78 LYS A C 1
ATOM 628 O O . LYS A 1 78 ? -18.236 3.292 12.229 1.00 74.56 78 LYS A O 1
ATOM 633 N N . GLN A 1 79 ? -19.293 1.658 11.110 1.00 69.94 79 GLN A N 1
ATOM 634 C CA . GLN A 1 79 ? -20.631 1.968 11.641 1.00 69.94 79 GLN A CA 1
ATOM 635 C C . GLN A 1 79 ? -20.719 1.731 13.154 1.00 69.94 79 GLN A C 1
ATOM 637 O O . GLN A 1 79 ? -21.230 2.589 13.869 1.00 69.94 79 GLN A O 1
ATOM 642 N N . LYS A 1 80 ? -20.144 0.628 13.650 1.00 62.66 80 LYS A N 1
ATOM 643 C CA . LYS A 1 80 ? -20.108 0.293 15.085 1.00 62.66 80 LYS A CA 1
ATOM 644 C C . LYS A 1 80 ? -19.274 1.252 15.937 1.00 62.66 80 LYS A C 1
ATOM 646 O O . LYS A 1 80 ? -19.522 1.363 17.125 1.00 62.66 80 LYS A O 1
ATOM 651 N N . LYS A 1 81 ? -18.268 1.909 15.350 1.00 56.06 81 LYS A N 1
ATOM 652 C CA . LYS A 1 81 ? -17.433 2.915 16.034 1.00 56.06 81 LYS A CA 1
ATOM 653 C C . LYS A 1 81 ? -18.086 4.306 16.071 1.00 56.06 81 LYS A C 1
ATOM 655 O O . LYS A 1 81 ? -17.657 5.155 16.843 1.00 56.06 81 LYS A O 1
ATOM 660 N N . ASN A 1 82 ? -19.079 4.538 15.212 1.00 54.06 82 ASN A N 1
ATOM 661 C CA . ASN A 1 82 ? -19.790 5.808 15.068 1.00 54.06 82 ASN A CA 1
ATOM 662 C C . ASN A 1 82 ? -21.177 5.822 15.745 1.00 54.06 82 ASN A C 1
ATOM 664 O O . ASN A 1 82 ? -21.822 6.868 15.711 1.00 54.06 82 ASN A O 1
ATOM 668 N N . SER A 1 83 ? -21.633 4.694 16.303 1.00 47.56 83 SER A N 1
ATOM 669 C CA . SER A 1 83 ? -22.851 4.573 17.128 1.00 47.56 83 SER A CA 1
ATOM 670 C C . SER A 1 83 ? -22.467 4.407 18.591 1.00 47.56 83 SER A C 1
ATOM 672 O O . SER A 1 83 ? -23.228 4.901 19.446 1.00 47.56 83 SER A O 1
#

Secondary structure (DSSP, 8-state):
-HHHHHHHHHHHHHHHHHHH--S-SSTGGGHHHHHHHHHHHHHHHHHHHHH---SSTTHHHHHHHHHHHHHHHHHHHHHHHH-

InterPro domains:
  IPR009305 2-hydroxy-palmitic acid dioxygenase Mpo1-like [PF06127] (2-49)
  IPR009305 2-hydroxy-palmitic acid dioxygenase Mpo1-like [PTHR28026] (1-82)

Foldseek 3Di:
DVVVVVVVVVVCVCCVVVVVCPDDDDCVVCVVVCVVCVVVVVVVVCCCVPVVDDVDPCPVVVVVVVVVVVVVVVVVVVVVVVD

Sequence (83 aa):
VVLAAQLFCWTGQFIGHGVFEKRAPALLDNLVQAFLMAPFFVLLEVLQSLFGYEPYPGFHARVKAKIEAEIKEWKDKKQKKNS

pLDDT: mean 72.73, std 12.05, range [46.38, 88.44]